Protein AF-A0A3P6PRI7-F1 (afdb_monomer_lite)

Secondary structure (DSSP, 8-state):
-----PPP---------EEEEEEEEEEEETTEEEEEEEEEEEETTTEEEEEEEESSS---TTTTS-EEGGGEEEEEEEESSTT---EEEEEEETTS-EEEEEEETTS-HHHHHHHHHHHS--B-

Radius of gyration: 18.81 Å; chains: 1; bounding box: 45×33×72 Å

Sequence (124 aa):
MLVNTECPKKKDSCNEEACFKWPYVNLTVEAESVSGTLFLLNSDTLGATLQWIADSDLRLDTNSLPIHLADLVSVDRRRLRVGQRCAIVLLVLKNGSLYGPFEFVKGGSTDFIDRLSTFVNLQE

Foldseek 3Di:
DDDPPDDPPPPPPPPDFDKDKQFQKWFDDDHDTFGWMWIFTADPPQGTKIATDGPDPDDPPPQGDIDHLVQWAAKDWADPDPPALWIFIWTAGVVRDIHGRIIRRRHPVVVVVVVSCVRDPYDD

pLDDT: mean 81.42, std 17.24, range [37.81, 96.06]

Organism: Dibothriocephalus latus (NCBI:txid60516)

Structure (mmCIF, N/CA/C/O backbone):
data_AF-A0A3P6PRI7-F1
#
_entry.id   AF-A0A3P6PRI7-F1
#
loop_
_atom_site.group_PDB
_atom_site.id
_atom_site.type_symbol
_atom_site.label_atom_id
_atom_site.label_alt_id
_atom_site.label_comp_id
_atom_site.label_asym_id
_atom_site.label_entity_id
_atom_site.label_seq_id
_atom_site.pdbx_PDB_ins_code
_atom_site.Cartn_x
_atom_site.Cartn_y
_atom_site.Cartn_z
_atom_site.occupancy
_atom_site.B_iso_or_equiv
_atom_site.auth_seq_id
_atom_site.auth_comp_id
_atom_site.auth_asym_id
_atom_site.auth_atom_id
_atom_site.pdbx_PDB_model_num
ATOM 1 N N . MET A 1 1 ? -25.868 -20.510 53.103 1.00 43.47 1 MET A N 1
ATOM 2 C CA . MET A 1 1 ? -25.316 -19.376 52.337 1.00 43.47 1 MET A CA 1
ATOM 3 C C . MET A 1 1 ? -23.892 -19.745 51.950 1.00 43.47 1 MET A C 1
ATOM 5 O O . MET A 1 1 ? -23.008 -19.627 52.780 1.00 43.47 1 MET A O 1
ATOM 9 N N . LEU A 1 2 ? -23.690 -20.290 50.751 1.00 43.22 2 LEU A N 1
ATOM 10 C CA . LEU A 1 2 ? -22.375 -20.413 50.117 1.00 43.22 2 LEU A CA 1
ATOM 11 C C . LEU A 1 2 ? -22.615 -20.159 48.630 1.00 43.22 2 LEU A C 1
ATOM 13 O O . LEU A 1 2 ? -23.305 -20.926 47.963 1.00 43.22 2 LEU A O 1
ATOM 17 N N . VAL A 1 3 ? -22.162 -18.997 48.173 1.00 43.53 3 VAL A N 1
ATOM 18 C CA . VAL A 1 3 ? -22.246 -18.563 46.782 1.00 43.53 3 VAL A CA 1
ATOM 19 C C . VAL A 1 3 ? -21.046 -19.184 46.076 1.00 43.53 3 VAL A C 1
ATOM 21 O O . VAL A 1 3 ? -19.911 -18.820 46.370 1.00 43.53 3 VAL A O 1
ATOM 24 N N . ASN A 1 4 ? -21.285 -20.135 45.175 1.00 40.88 4 ASN A N 1
ATOM 25 C CA . ASN A 1 4 ? -20.261 -20.596 44.243 1.00 40.88 4 ASN A CA 1
ATOM 26 C C . ASN A 1 4 ? -20.072 -19.509 43.183 1.00 40.88 4 ASN A C 1
ATOM 28 O O . ASN A 1 4 ? -20.796 -19.462 42.193 1.00 40.88 4 ASN A O 1
ATOM 32 N N . THR A 1 5 ? -19.122 -18.607 43.404 1.00 44.81 5 THR A N 1
ATOM 33 C CA . THR A 1 5 ? -18.586 -17.764 42.335 1.00 44.81 5 THR A CA 1
ATOM 34 C C . THR A 1 5 ? -17.527 -18.564 41.589 1.00 44.81 5 THR A C 1
ATOM 36 O O . THR A 1 5 ? -16.366 -18.602 41.994 1.00 44.81 5 THR A O 1
ATOM 39 N N . GLU A 1 6 ? -17.935 -19.232 40.512 1.00 46.47 6 GLU A N 1
ATOM 40 C CA . GLU A 1 6 ? -16.999 -19.694 39.490 1.00 46.47 6 GLU A CA 1
ATOM 41 C C . GLU A 1 6 ? -16.323 -18.468 38.859 1.00 46.47 6 GLU A C 1
ATOM 43 O O . GLU A 1 6 ? -16.982 -17.563 38.345 1.00 46.47 6 GLU A O 1
ATOM 48 N N . CYS A 1 7 ? -14.993 -18.422 38.922 1.00 44.72 7 CYS A N 1
ATOM 49 C CA . CYS A 1 7 ? -14.197 -17.437 38.202 1.00 44.72 7 CYS A CA 1
ATOM 50 C C . CYS A 1 7 ? -14.420 -17.616 36.690 1.00 44.72 7 CYS A C 1
ATOM 52 O O . CYS A 1 7 ? -14.235 -18.730 36.188 1.00 44.72 7 CYS A O 1
ATOM 54 N N . PRO A 1 8 ? -14.748 -16.560 35.924 1.00 45.38 8 PRO A N 1
ATOM 55 C CA . PRO A 1 8 ? -14.764 -16.675 34.478 1.00 45.38 8 PRO A CA 1
ATOM 56 C C . PRO A 1 8 ? -13.335 -16.944 34.003 1.00 45.38 8 PRO A C 1
ATOM 58 O O . PRO A 1 8 ? -12.408 -16.184 34.297 1.00 45.38 8 PRO A O 1
ATOM 61 N N . LYS A 1 9 ? -13.164 -18.059 33.284 1.00 44.69 9 LYS A N 1
ATOM 62 C CA . LYS A 1 9 ? -11.939 -18.402 32.560 1.00 44.69 9 LYS A CA 1
ATOM 63 C C . LYS A 1 9 ? -11.545 -17.195 31.711 1.00 44.69 9 LYS A C 1
ATOM 65 O O . LYS A 1 9 ? -12.227 -16.883 30.734 1.00 44.69 9 LYS A O 1
ATOM 70 N N . LYS A 1 10 ? -10.459 -16.514 32.091 1.00 41.81 10 LYS A N 1
ATOM 71 C CA . LYS A 1 10 ? -9.782 -15.571 31.204 1.00 41.81 10 LYS A CA 1
ATOM 72 C C . LYS A 1 10 ? -9.399 -16.358 29.959 1.00 41.81 10 LYS A C 1
ATOM 74 O O . LYS A 1 10 ? -8.604 -17.292 30.012 1.00 41.81 10 LYS A O 1
ATOM 79 N N . LYS A 1 11 ? -10.062 -16.034 28.856 1.00 41.12 11 LYS A N 1
ATOM 80 C CA . LYS A 1 11 ? -9.636 -16.420 27.523 1.00 41.12 11 LYS A CA 1
ATOM 81 C C . LYS A 1 11 ? -8.401 -15.568 27.261 1.00 41.12 11 LYS A C 1
ATOM 83 O O . LYS A 1 11 ? -8.529 -14.444 26.789 1.00 41.12 11 LYS A O 1
ATOM 88 N N . ASP A 1 12 ? -7.240 -16.070 27.667 1.00 39.88 12 ASP A N 1
ATOM 89 C CA . ASP A 1 12 ? -5.954 -15.510 27.273 1.00 39.88 12 ASP A CA 1
ATOM 90 C C . ASP A 1 12 ? -5.827 -15.720 25.759 1.00 39.88 12 ASP A C 1
ATOM 92 O O . ASP A 1 12 ? -5.295 -16.715 25.272 1.00 39.88 12 ASP A O 1
ATOM 96 N N . SER A 1 13 ? -6.426 -14.801 24.999 1.00 41.81 13 SER A N 1
ATOM 97 C CA . SER A 1 13 ? -6.100 -14.574 23.598 1.00 41.81 13 SER A CA 1
ATOM 98 C C . SER A 1 13 ? -4.740 -13.906 23.607 1.00 41.81 13 SER A C 1
ATOM 100 O O . SER A 1 13 ? -4.641 -12.683 23.623 1.00 41.81 13 SER A O 1
ATOM 102 N N . CYS A 1 14 ? -3.688 -14.712 23.709 1.00 37.81 14 CYS A N 1
ATOM 103 C CA . CYS A 1 14 ? -2.351 -14.270 23.361 1.00 37.81 14 CYS A CA 1
ATOM 104 C C . CYS A 1 14 ? -2.403 -13.959 21.859 1.00 37.81 14 CYS A C 1
ATOM 106 O O . CYS A 1 14 ? -2.300 -14.859 21.030 1.00 37.81 14 CYS A O 1
ATOM 108 N N . ASN A 1 15 ? -2.732 -12.710 21.523 1.00 46.00 15 ASN A N 1
ATOM 109 C CA . ASN A 1 15 ? -2.681 -12.209 20.162 1.00 46.00 15 ASN A CA 1
ATOM 110 C C . ASN A 1 15 ? -1.204 -12.196 19.775 1.00 46.00 15 ASN A C 1
ATOM 112 O O . ASN A 1 15 ? -0.459 -11.310 20.181 1.00 46.00 15 ASN A O 1
ATOM 116 N N . GLU A 1 16 ? -0.764 -13.213 19.041 1.00 52.59 16 GLU A N 1
ATOM 117 C CA . GLU A 1 16 ? 0.509 -13.148 18.333 1.00 52.59 16 GLU A CA 1
ATOM 118 C C . GLU A 1 16 ? 0.504 -11.873 17.478 1.00 52.59 16 GLU A C 1
ATOM 120 O O . GLU A 1 16 ? -0.425 -11.652 16.695 1.00 52.59 16 GLU A O 1
ATOM 125 N N . GLU A 1 17 ? 1.513 -11.016 17.650 1.00 61.94 17 GLU A N 1
ATOM 126 C CA . GLU A 1 17 ? 1.733 -9.863 16.779 1.00 61.94 17 GLU A CA 1
ATOM 127 C C . GLU A 1 17 ? 1.836 -10.369 15.337 1.00 61.94 17 GLU A C 1
ATOM 129 O O . GLU A 1 17 ? 2.819 -10.999 14.936 1.00 61.94 17 GLU A O 1
ATOM 134 N N . ALA A 1 18 ? 0.786 -10.152 14.547 1.00 70.31 18 ALA A N 1
ATOM 135 C CA . ALA A 1 18 ? 0.779 -10.597 13.167 1.00 70.31 18 ALA A CA 1
ATOM 136 C C . ALA A 1 18 ? 1.689 -9.667 12.361 1.00 70.31 18 ALA A C 1
ATOM 138 O O . ALA A 1 18 ? 1.423 -8.470 12.241 1.00 70.31 18 ALA A O 1
ATOM 139 N N . CYS A 1 19 ? 2.760 -10.233 11.807 1.00 87.56 19 CYS A N 1
ATOM 140 C CA . CYS A 1 19 ? 3.676 -9.551 10.903 1.00 87.56 19 CYS A CA 1
ATOM 141 C C . CYS A 1 19 ? 3.622 -10.233 9.535 1.00 87.56 19 CYS A C 1
ATOM 143 O O . CYS A 1 19 ? 4.155 -11.329 9.341 1.00 87.56 19 CYS A O 1
ATOM 145 N N . PHE A 1 20 ? 2.965 -9.581 8.579 1.00 94.38 20 PHE A N 1
ATOM 146 C CA . PHE A 1 20 ? 2.996 -9.989 7.178 1.00 94.38 20 PHE A CA 1
ATOM 147 C C . PHE A 1 20 ? 4.039 -9.166 6.436 1.00 94.38 20 PHE A C 1
ATOM 149 O O . PHE A 1 20 ? 4.212 -7.978 6.708 1.00 94.38 20 PHE A O 1
ATOM 156 N N . LYS A 1 21 ? 4.729 -9.801 5.486 1.00 95.44 21 LYS A N 1
ATOM 157 C CA . LYS A 1 21 ? 5.770 -9.150 4.692 1.00 95.44 21 LYS A CA 1
ATOM 158 C C . LYS A 1 21 ? 5.651 -9.490 3.215 1.00 95.44 21 LYS A C 1
ATOM 160 O O . LYS A 1 21 ? 5.493 -10.658 2.856 1.00 95.44 21 LYS A O 1
ATOM 165 N N . TRP A 1 22 ? 5.821 -8.480 2.371 1.00 96.06 22 TRP A N 1
ATOM 166 C CA . TRP A 1 22 ? 5.900 -8.618 0.920 1.00 96.06 22 TRP A CA 1
ATOM 167 C C . TRP A 1 22 ? 7.233 -8.036 0.446 1.00 96.06 22 TRP A C 1
ATOM 169 O O . TRP A 1 22 ? 7.360 -6.815 0.340 1.00 96.06 22 TRP A O 1
ATOM 179 N N . PRO A 1 23 ? 8.252 -8.886 0.225 1.00 94.56 23 PRO A N 1
ATOM 180 C CA . PRO A 1 23 ? 9.544 -8.446 -0.288 1.00 94.56 23 PRO A CA 1
ATOM 181 C C . PRO A 1 23 ? 9.471 -8.159 -1.790 1.00 94.56 23 PRO A C 1
ATOM 183 O O . PRO A 1 23 ? 8.566 -8.641 -2.477 1.00 94.56 23 PRO A O 1
ATOM 186 N N . TYR A 1 24 ? 10.485 -7.466 -2.313 1.00 92.31 24 TYR A N 1
ATOM 187 C CA . TYR A 1 24 ? 10.564 -7.084 -3.728 1.00 92.31 24 TYR A CA 1
ATOM 188 C C . TYR A 1 24 ? 9.368 -6.221 -4.146 1.00 92.31 24 TYR A C 1
ATOM 190 O O . TYR A 1 24 ? 8.728 -6.472 -5.171 1.00 92.31 24 TYR A O 1
ATOM 198 N N . VAL A 1 25 ? 9.037 -5.241 -3.309 1.00 94.56 25 VAL A N 1
ATOM 199 C CA . VAL A 1 25 ? 8.037 -4.222 -3.612 1.00 94.56 25 VAL A CA 1
ATOM 200 C C . VAL A 1 25 ? 8.765 -2.916 -3.844 1.00 94.56 25 VAL A C 1
ATOM 202 O O . VAL A 1 25 ? 9.398 -2.391 -2.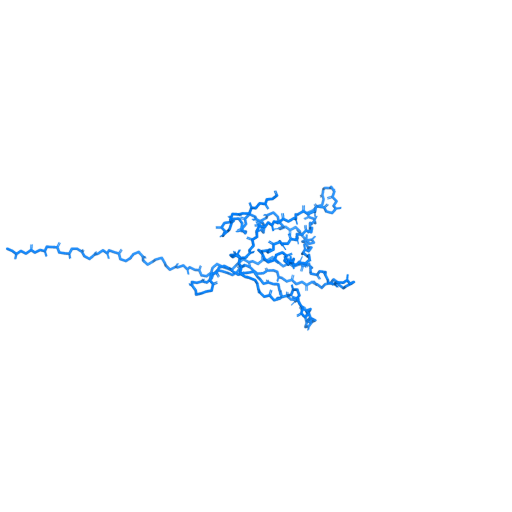924 1.00 94.56 25 VAL A O 1
ATOM 205 N N . ASN A 1 26 ? 8.662 -2.384 -5.058 1.00 93.31 26 ASN A N 1
ATOM 206 C CA . ASN A 1 26 ? 9.277 -1.102 -5.353 1.00 93.31 26 ASN A CA 1
ATOM 207 C C . ASN A 1 26 ? 8.354 0.031 -4.916 1.00 93.31 26 ASN A C 1
ATOM 209 O O . ASN A 1 26 ? 7.154 -0.002 -5.195 1.00 93.31 26 ASN A O 1
ATOM 213 N N . LEU A 1 27 ? 8.924 1.052 -4.290 1.00 92.06 27 LEU A N 1
ATOM 214 C CA . LEU A 1 27 ? 8.274 2.340 -4.103 1.00 92.06 27 LEU A CA 1
ATOM 215 C C . LEU A 1 27 ? 8.832 3.299 -5.154 1.00 92.06 27 LEU A C 1
ATOM 217 O O . LEU A 1 27 ? 10.045 3.495 -5.235 1.00 92.06 27 LEU A O 1
ATOM 221 N N . THR A 1 28 ? 7.949 3.866 -5.978 1.00 86.12 28 THR A N 1
ATOM 222 C CA . THR A 1 28 ? 8.344 4.869 -6.976 1.00 86.12 28 THR A CA 1
ATOM 223 C C . THR A 1 28 ? 7.985 6.255 -6.472 1.00 86.12 28 THR A C 1
ATOM 225 O O . THR A 1 28 ? 6.815 6.534 -6.209 1.00 86.12 28 THR A O 1
ATOM 228 N N . VAL A 1 29 ? 8.982 7.123 -6.343 1.00 80.81 29 VAL A N 1
ATOM 229 C CA . VAL A 1 29 ? 8.812 8.521 -5.941 1.00 80.81 29 VAL A CA 1
ATOM 230 C C . VAL A 1 29 ? 9.474 9.378 -7.005 1.00 80.81 29 VAL A C 1
ATOM 232 O O . VAL A 1 29 ? 10.643 9.184 -7.326 1.00 80.81 29 VAL A O 1
ATOM 235 N N . GLU A 1 30 ? 8.701 10.296 -7.583 1.00 80.75 30 GLU A N 1
ATOM 236 C CA . GLU A 1 30 ? 9.133 11.129 -8.709 1.00 80.75 30 GLU A CA 1
ATOM 237 C C . GLU A 1 30 ? 9.639 10.288 -9.898 1.00 80.75 30 GLU A C 1
ATOM 239 O O . GLU A 1 30 ? 8.827 9.712 -10.624 1.00 80.75 30 GLU A O 1
ATOM 244 N N . ALA A 1 31 ? 10.957 10.213 -10.097 1.00 78.31 31 ALA A N 1
ATOM 245 C CA . ALA A 1 31 ? 11.610 9.460 -11.170 1.00 78.31 31 ALA A CA 1
ATOM 246 C C . ALA A 1 31 ? 12.477 8.295 -10.658 1.00 78.31 31 ALA A C 1
ATOM 248 O O . ALA A 1 31 ? 13.111 7.607 -11.460 1.00 78.31 31 ALA A O 1
ATOM 249 N N . GLU A 1 32 ? 12.506 8.062 -9.345 1.00 83.12 32 GLU A N 1
ATOM 250 C CA . GLU A 1 32 ? 13.316 7.019 -8.724 1.00 83.12 32 GLU A CA 1
ATOM 251 C C . GLU A 1 32 ? 12.438 5.867 -8.239 1.00 83.12 32 GLU A C 1
ATOM 253 O O . GLU A 1 32 ? 11.394 6.062 -7.615 1.00 83.12 32 GLU A O 1
ATOM 258 N N . SER A 1 33 ? 12.873 4.644 -8.538 1.00 88.38 33 SER A N 1
ATOM 259 C CA . SER A 1 33 ? 12.228 3.416 -8.082 1.00 88.38 33 SER A CA 1
ATOM 260 C C . SER A 1 33 ? 13.192 2.670 -7.174 1.00 88.38 33 SER A C 1
ATOM 262 O O . SER A 1 33 ? 14.284 2.286 -7.600 1.00 88.38 33 SER A O 1
ATOM 264 N N . VAL A 1 34 ? 12.798 2.490 -5.916 1.00 91.19 34 VAL A N 1
ATOM 265 C CA . VAL A 1 34 ? 13.631 1.851 -4.894 1.00 91.19 34 VAL A CA 1
ATOM 266 C C . VAL A 1 34 ? 12.973 0.544 -4.476 1.00 91.19 34 VAL A C 1
ATOM 268 O O . VAL A 1 34 ? 11.782 0.525 -4.173 1.00 91.19 34 VAL A O 1
ATOM 271 N N . SER A 1 35 ? 13.743 -0.547 -4.465 1.00 92.94 35 SER A N 1
ATOM 272 C CA . SER A 1 35 ? 13.284 -1.850 -3.964 1.00 92.94 35 SER A CA 1
ATOM 273 C C . SER A 1 35 ? 13.232 -1.850 -2.444 1.00 92.94 35 SER A C 1
ATOM 275 O O . SER A 1 35 ? 14.107 -1.295 -1.776 1.00 92.94 35 SER A O 1
ATOM 277 N N . GLY A 1 36 ? 12.215 -2.504 -1.904 1.00 93.56 36 GLY A N 1
ATOM 278 C CA . GLY A 1 36 ? 12.055 -2.679 -0.477 1.00 93.56 36 GLY A CA 1
ATOM 279 C C . GLY A 1 36 ? 11.087 -3.795 -0.131 1.00 93.56 36 GLY A C 1
ATOM 280 O O . GLY A 1 36 ? 10.676 -4.613 -0.965 1.00 93.56 36 GLY A O 1
ATOM 281 N N . THR A 1 37 ? 10.696 -3.792 1.134 1.00 94.88 37 THR A N 1
ATOM 282 C CA . THR A 1 37 ? 9.739 -4.730 1.705 1.00 94.88 37 THR A CA 1
ATOM 283 C C . THR A 1 37 ? 8.584 -3.962 2.342 1.00 94.88 37 THR A C 1
ATOM 285 O O . THR A 1 37 ? 8.798 -3.056 3.148 1.00 94.88 37 THR A O 1
ATOM 288 N N . LEU A 1 38 ? 7.351 -4.338 1.989 1.00 95.50 38 LEU A N 1
ATOM 289 C CA . LEU A 1 38 ? 6.147 -3.904 2.701 1.00 95.50 38 LEU A CA 1
ATOM 290 C C . LEU A 1 38 ? 5.916 -4.791 3.917 1.00 95.50 38 LEU A C 1
ATOM 292 O O . LEU A 1 38 ? 5.964 -6.016 3.805 1.00 95.50 38 LEU A O 1
ATOM 296 N N . PHE A 1 39 ? 5.585 -4.170 5.040 1.00 94.56 39 PHE A N 1
ATOM 297 C CA . PHE A 1 39 ? 5.234 -4.818 6.292 1.00 94.56 39 PHE A CA 1
ATOM 298 C C . PHE A 1 39 ? 3.846 -4.382 6.727 1.00 94.56 39 PHE A C 1
ATOM 300 O O . PHE A 1 39 ? 3.565 -3.187 6.795 1.00 94.56 39 PHE A O 1
ATOM 307 N N . LEU A 1 40 ? 3.003 -5.356 7.054 1.00 94.81 40 LEU A N 1
ATOM 308 C CA . LEU A 1 40 ? 1.756 -5.138 7.770 1.00 94.81 40 LEU A CA 1
ATOM 309 C C . LEU A 1 40 ? 1.925 -5.702 9.175 1.00 94.81 40 LEU A C 1
ATOM 311 O O . LEU A 1 40 ? 2.079 -6.912 9.347 1.00 94.81 40 LEU A O 1
ATOM 315 N N . LEU A 1 41 ? 1.920 -4.806 10.151 1.00 92.12 41 LEU A N 1
ATOM 316 C CA . LEU A 1 41 ? 2.163 -5.096 11.555 1.00 92.12 41 LEU A CA 1
ATOM 317 C C . LEU A 1 41 ? 0.864 -4.870 12.318 1.00 92.12 41 LEU A C 1
ATOM 319 O O . LEU A 1 41 ? 0.285 -3.793 12.218 1.00 92.12 41 LEU A O 1
ATOM 323 N N . ASN A 1 42 ? 0.412 -5.851 13.089 1.00 89.75 42 ASN A N 1
ATOM 324 C CA . ASN A 1 42 ? -0.709 -5.679 14.006 1.00 89.75 42 ASN A CA 1
ATOM 325 C C . ASN A 1 42 ? -0.220 -5.815 15.446 1.00 89.75 42 ASN A C 1
ATOM 327 O O . ASN A 1 42 ? 0.155 -6.913 15.856 1.00 89.75 42 ASN A O 1
ATOM 331 N N . SER A 1 43 ? -0.235 -4.710 16.194 1.00 84.19 43 SER A N 1
ATOM 332 C CA . SER A 1 43 ? 0.083 -4.708 17.623 1.00 84.19 43 SER A CA 1
ATOM 333 C C . SER A 1 43 ? -1.124 -4.288 18.453 1.00 84.19 43 SER A C 1
ATOM 335 O O . SER A 1 43 ? -1.949 -3.482 18.019 1.00 84.19 43 SER A O 1
ATOM 337 N N . ASP A 1 44 ? -1.208 -4.790 19.684 1.00 79.31 44 ASP A N 1
ATOM 338 C CA . ASP A 1 44 ? -2.309 -4.458 20.597 1.00 79.31 44 ASP A CA 1
ATOM 339 C C . ASP A 1 44 ? -2.317 -2.968 21.004 1.00 79.31 44 ASP A C 1
ATOM 341 O O . ASP A 1 44 ? -3.340 -2.444 21.441 1.00 79.31 44 ASP A O 1
ATOM 345 N N . THR A 1 45 ? -1.183 -2.270 20.869 1.00 79.19 45 THR A N 1
ATOM 346 C CA . THR A 1 45 ? -1.011 -0.875 21.308 1.00 79.19 45 THR A CA 1
ATOM 347 C C . THR A 1 45 ? -1.203 0.150 20.195 1.00 79.19 45 THR A C 1
ATOM 349 O O . THR A 1 45 ? -1.747 1.222 20.451 1.00 79.19 45 THR A O 1
ATOM 352 N N . LEU A 1 46 ? -0.756 -0.153 18.972 1.00 78.88 46 LEU A N 1
ATOM 353 C CA . LEU A 1 46 ? -0.796 0.768 17.827 1.00 78.88 46 LEU A CA 1
ATOM 354 C C . LEU A 1 46 ? -1.856 0.372 16.790 1.00 78.88 46 LEU A C 1
ATOM 356 O O . LEU A 1 46 ? -2.131 1.139 15.862 1.00 78.88 46 LEU A O 1
ATOM 360 N N . GLY A 1 47 ? -2.455 -0.810 16.949 1.00 87.19 47 GLY A N 1
ATOM 361 C CA . GLY A 1 47 ? -3.333 -1.417 15.961 1.00 87.19 47 GLY A CA 1
ATOM 362 C C . GLY A 1 47 ? -2.572 -1.857 14.711 1.00 87.19 47 GLY A C 1
ATOM 363 O O . GLY A 1 47 ? -1.345 -1.983 14.701 1.00 87.19 47 GLY A O 1
ATOM 364 N N . ALA A 1 48 ? -3.320 -2.089 13.634 1.00 92.06 48 ALA A N 1
ATOM 365 C CA . ALA A 1 48 ? -2.749 -2.478 12.356 1.00 92.06 48 ALA A CA 1
ATOM 366 C C . ALA A 1 48 ? -2.097 -1.279 11.649 1.00 92.06 48 ALA A C 1
ATOM 368 O O . ALA A 1 48 ? -2.739 -0.251 11.414 1.00 92.06 48 ALA A O 1
ATOM 369 N N . THR A 1 49 ? -0.828 -1.427 11.283 1.00 94.06 49 THR A N 1
ATOM 370 C CA . THR A 1 49 ? -0.006 -0.411 10.621 1.00 94.06 49 THR A CA 1
ATOM 371 C C . THR A 1 49 ? 0.672 -0.990 9.389 1.00 94.06 49 THR A C 1
ATOM 373 O O . THR A 1 49 ? 1.076 -2.152 9.373 1.00 94.06 49 THR A O 1
ATOM 376 N N . LEU A 1 50 ? 0.790 -0.175 8.346 1.00 94.56 50 LEU A N 1
ATOM 377 C CA . LEU A 1 50 ? 1.501 -0.518 7.123 1.00 94.56 50 LEU A CA 1
ATOM 378 C C . LEU A 1 50 ? 2.761 0.335 7.015 1.00 94.56 50 LEU A C 1
ATOM 380 O O . LEU A 1 50 ? 2.695 1.554 7.161 1.00 94.56 50 LEU A O 1
ATOM 384 N N . GLN A 1 51 ? 3.891 -0.301 6.730 1.00 93.12 51 GLN A N 1
ATOM 385 C CA . GLN A 1 51 ? 5.174 0.370 6.568 1.00 93.12 51 GLN A CA 1
ATOM 386 C C . GLN A 1 51 ? 5.946 -0.225 5.395 1.00 93.12 51 GLN A C 1
ATOM 388 O O . GLN A 1 51 ? 6.042 -1.443 5.258 1.00 93.12 51 GLN A O 1
ATOM 393 N N . TRP A 1 52 ? 6.545 0.631 4.574 1.00 94.06 52 TRP A N 1
ATOM 394 C CA . TRP A 1 52 ? 7.524 0.221 3.574 1.00 94.06 52 TRP A CA 1
ATOM 395 C C . TRP A 1 52 ? 8.940 0.549 4.049 1.00 94.06 52 TRP A C 1
ATOM 397 O O . TRP A 1 52 ? 9.190 1.638 4.566 1.00 94.06 52 TRP A O 1
ATOM 407 N N . ILE A 1 53 ? 9.868 -0.388 3.870 1.00 90.88 53 ILE A N 1
ATOM 408 C CA . ILE A 1 53 ? 11.278 -0.218 4.231 1.00 90.88 53 ILE A CA 1
ATOM 409 C C . ILE A 1 53 ? 12.130 -0.550 3.009 1.00 90.88 53 ILE A C 1
ATOM 411 O O . ILE A 1 53 ? 11.988 -1.633 2.442 1.00 90.88 53 ILE A O 1
ATOM 415 N N . ALA A 1 54 ? 13.006 0.375 2.615 1.00 91.25 54 ALA A N 1
ATOM 416 C CA . ALA A 1 54 ? 13.955 0.174 1.525 1.00 91.25 54 ALA A CA 1
ATOM 417 C C . ALA A 1 54 ? 14.934 -0.968 1.843 1.00 91.25 54 ALA A C 1
ATOM 419 O O . ALA A 1 54 ? 15.366 -1.126 2.984 1.00 91.25 54 ALA A O 1
ATOM 420 N N . ASP A 1 55 ? 15.318 -1.738 0.823 1.00 90.25 55 ASP A N 1
ATOM 421 C CA . ASP A 1 55 ? 16.365 -2.762 0.954 1.00 90.25 55 ASP A CA 1
ATOM 422 C C . ASP A 1 55 ? 17.770 -2.129 1.056 1.00 90.25 55 ASP A C 1
ATOM 424 O O . ASP A 1 55 ? 18.727 -2.783 1.470 1.00 90.25 55 ASP A O 1
ATOM 428 N N . SER A 1 56 ? 17.900 -0.862 0.651 1.00 85.44 56 SER A N 1
ATOM 429 C CA . SER A 1 56 ? 19.116 -0.054 0.740 1.00 85.44 56 SER A CA 1
ATOM 430 C C . SER A 1 56 ? 18.948 1.096 1.735 1.00 85.44 56 SER A C 1
ATOM 432 O O . SER A 1 56 ? 17.836 1.453 2.114 1.00 85.44 56 SER A O 1
ATOM 434 N N . ASP A 1 57 ? 20.053 1.746 2.102 1.00 77.94 57 ASP A N 1
ATOM 435 C CA . ASP A 1 57 ? 20.039 2.926 2.981 1.00 77.94 57 ASP A CA 1
ATOM 436 C C . ASP A 1 57 ? 19.466 4.195 2.310 1.00 77.94 57 ASP A C 1
ATOM 438 O O . ASP A 1 57 ? 19.492 5.280 2.895 1.00 77.94 57 ASP A O 1
ATOM 442 N N . LEU A 1 58 ? 18.945 4.084 1.079 1.00 71.12 58 LEU A N 1
ATOM 443 C CA . LEU A 1 58 ? 18.278 5.184 0.386 1.00 71.12 58 LEU A CA 1
ATOM 444 C C . LEU A 1 58 ? 16.972 5.521 1.108 1.00 71.12 58 LEU A C 1
ATOM 446 O O . LEU A 1 58 ? 15.994 4.772 1.067 1.00 71.12 58 LEU A O 1
ATOM 450 N N . ARG A 1 59 ? 16.952 6.678 1.769 1.00 64.25 59 ARG A N 1
ATOM 451 C CA . ARG A 1 59 ? 15.749 7.210 2.403 1.00 64.25 59 ARG A CA 1
ATOM 452 C C . ARG A 1 59 ? 14.924 7.990 1.391 1.00 64.25 59 ARG A C 1
ATOM 454 O O . ARG A 1 59 ? 15.367 9.007 0.876 1.00 64.25 59 ARG A O 1
ATOM 461 N N . LEU A 1 60 ? 13.708 7.513 1.144 1.00 66.62 60 LEU A N 1
ATOM 462 C CA . LEU A 1 60 ? 12.668 8.288 0.476 1.00 66.62 60 LEU A CA 1
ATOM 463 C C . LEU A 1 60 ? 11.902 9.059 1.559 1.00 66.62 60 LEU A C 1
ATOM 465 O O . LEU A 1 60 ? 11.192 8.449 2.364 1.00 66.62 60 LEU A O 1
ATOM 469 N N . ASP A 1 61 ? 12.087 10.380 1.601 1.00 60.03 61 ASP A N 1
ATOM 470 C CA . ASP A 1 61 ? 11.753 11.240 2.749 1.00 60.03 61 ASP A CA 1
ATOM 471 C C . ASP A 1 61 ? 10.257 11.336 3.108 1.00 60.03 61 ASP A C 1
ATOM 473 O O . ASP A 1 61 ? 9.927 11.742 4.221 1.00 60.03 61 ASP A O 1
ATOM 477 N N . THR A 1 62 ? 9.331 10.962 2.220 1.00 61.03 62 THR A N 1
ATOM 478 C CA . THR A 1 62 ? 7.892 11.244 2.421 1.00 61.03 62 THR A CA 1
ATOM 479 C C . THR A 1 62 ? 6.964 10.041 2.268 1.00 61.03 62 THR A C 1
ATOM 481 O O . THR A 1 62 ? 6.013 9.916 3.036 1.00 61.03 62 THR A O 1
ATOM 484 N N . ASN A 1 63 ? 7.249 9.107 1.357 1.00 61.31 63 ASN A N 1
ATOM 485 C CA . ASN A 1 63 ? 6.320 8.009 1.033 1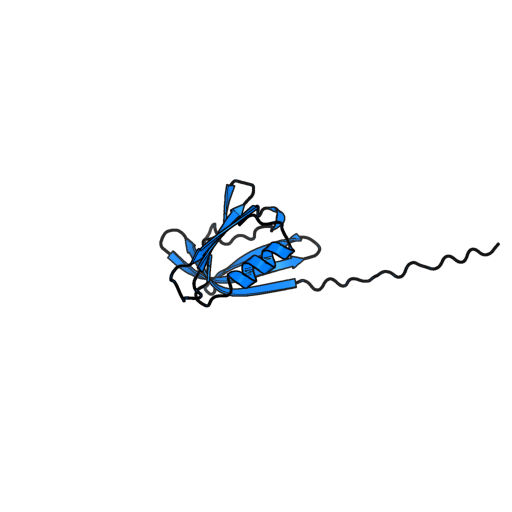.00 61.31 63 ASN A CA 1
ATOM 486 C C . ASN A 1 63 ? 6.633 6.679 1.747 1.00 61.31 63 ASN A C 1
ATOM 488 O O . ASN A 1 63 ? 6.034 5.655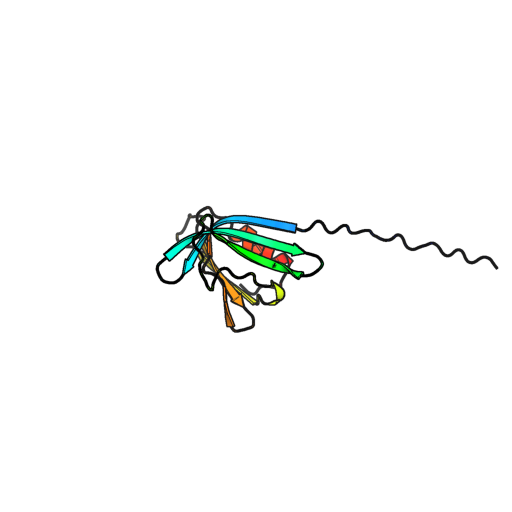 1.430 1.00 61.31 63 ASN A O 1
ATOM 492 N N . SER A 1 64 ? 7.564 6.685 2.705 1.00 68.38 64 SER A N 1
ATOM 493 C CA . SER A 1 64 ? 7.983 5.502 3.476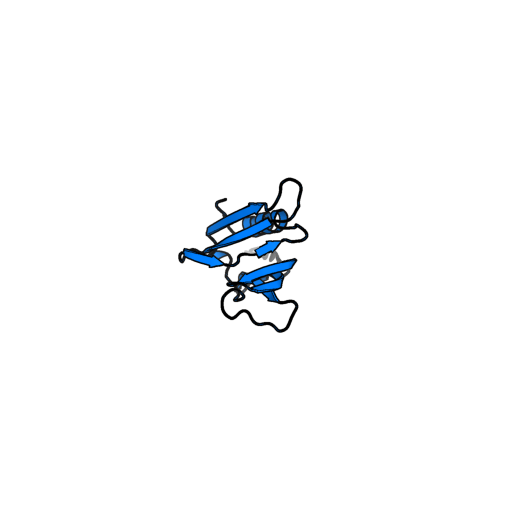 1.00 68.38 64 SER A CA 1
ATOM 494 C C . SER A 1 64 ? 7.495 5.506 4.930 1.00 68.38 64 SER A C 1
ATOM 496 O O . SER A 1 64 ? 7.655 4.510 5.640 1.00 68.38 64 SER A O 1
ATOM 498 N N . LEU A 1 65 ? 6.882 6.605 5.390 1.00 85.06 65 LEU A N 1
ATOM 499 C CA . LEU A 1 65 ? 6.398 6.703 6.765 1.00 85.06 65 LEU A CA 1
ATOM 500 C C . LEU A 1 65 ? 5.303 5.659 7.032 1.00 85.06 65 LEU A C 1
ATOM 502 O O . LEU A 1 65 ? 4.485 5.406 6.146 1.00 85.06 65 LEU A O 1
ATOM 506 N N . PRO A 1 66 ? 5.272 5.045 8.2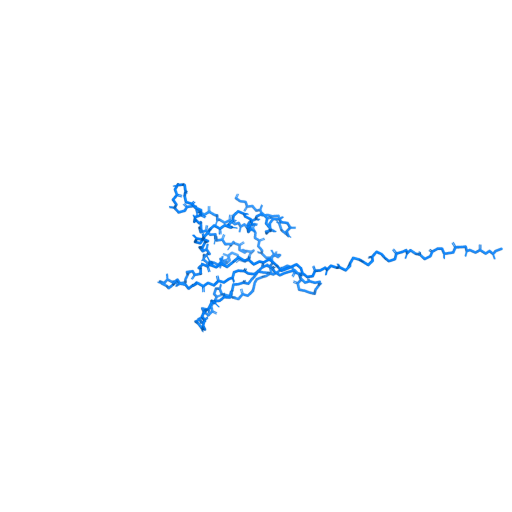26 1.00 90.31 66 PRO A N 1
ATOM 507 C CA . PRO A 1 66 ? 4.195 4.139 8.590 1.00 90.31 66 PRO A CA 1
ATOM 508 C C . PRO A 1 66 ? 2.841 4.847 8.566 1.00 90.31 66 PRO A C 1
ATOM 510 O O . PRO A 1 66 ? 2.728 5.994 9.003 1.00 90.31 66 PRO A O 1
ATOM 513 N N . ILE A 1 67 ? 1.809 4.137 8.123 1.00 93.12 67 ILE A N 1
ATOM 514 C CA . ILE A 1 67 ? 0.417 4.586 8.197 1.00 93.12 67 ILE A CA 1
ATOM 515 C C . ILE A 1 67 ? -0.393 3.636 9.076 1.00 93.12 67 ILE A C 1
ATOM 517 O O . ILE A 1 67 ? -0.131 2.431 9.110 1.00 93.12 67 ILE A O 1
ATOM 521 N N . HIS A 1 68 ? -1.413 4.151 9.757 1.00 94.00 68 HIS A N 1
ATOM 522 C CA . HIS A 1 68 ? -2.402 3.299 10.411 1.00 94.00 68 HIS A CA 1
ATOM 523 C C . HIS A 1 68 ? -3.407 2.808 9.374 1.00 94.00 68 HIS A C 1
ATOM 525 O O . HIS A 1 68 ? -3.938 3.597 8.591 1.00 94.00 68 HIS A O 1
ATOM 531 N N . LEU A 1 69 ? -3.734 1.514 9.392 1.00 93.50 69 LEU A N 1
ATOM 532 C CA . LEU A 1 69 ? -4.748 0.987 8.480 1.00 93.50 69 LEU A CA 1
ATOM 533 C C . LEU A 1 69 ? -6.115 1.619 8.716 1.00 93.50 69 LEU A C 1
ATOM 535 O O . LEU A 1 69 ? -6.877 1.752 7.770 1.00 93.50 69 LEU A O 1
ATOM 539 N N . ALA A 1 70 ? -6.402 2.088 9.933 1.00 91.69 70 ALA A N 1
ATOM 540 C CA . ALA A 1 70 ? -7.619 2.836 10.227 1.00 91.69 70 ALA A CA 1
ATOM 541 C C . ALA A 1 70 ? -7.803 4.080 9.335 1.00 91.69 70 ALA A C 1
ATOM 543 O O . ALA A 1 70 ? -8.936 4.541 9.195 1.00 91.69 70 ALA A O 1
ATOM 544 N N . ASP A 1 71 ? -6.738 4.612 8.733 1.00 93.50 71 ASP A N 1
ATOM 545 C CA . ASP A 1 71 ? -6.796 5.748 7.812 1.00 93.50 71 ASP A CA 1
ATOM 546 C C . ASP A 1 71 ? -6.981 5.338 6.350 1.00 93.50 71 ASP A C 1
ATOM 548 O O . ASP A 1 71 ? -7.233 6.202 5.514 1.00 93.50 71 ASP A O 1
ATOM 552 N N . LEU A 1 72 ? -6.898 4.048 6.025 1.00 94.38 72 LEU A N 1
ATOM 553 C CA . LEU A 1 72 ? -7.078 3.532 4.674 1.00 94.38 72 LEU A CA 1
ATOM 554 C C . LEU A 1 72 ? -8.566 3.504 4.291 1.00 94.38 72 LEU A C 1
ATOM 556 O O . LEU A 1 72 ? -9.407 3.034 5.057 1.00 94.38 72 LEU A O 1
ATOM 560 N N . VAL A 1 73 ? -8.887 4.004 3.095 1.00 93.75 73 VAL A N 1
ATOM 561 C CA . VAL A 1 73 ? -10.263 4.072 2.568 1.00 93.75 73 VAL A CA 1
ATOM 562 C C . VAL A 1 73 ? -10.453 3.128 1.391 1.00 93.75 73 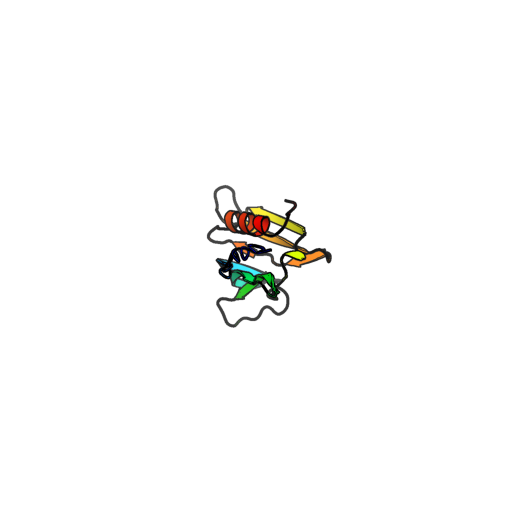VAL A C 1
ATOM 564 O O . VAL A 1 73 ? -11.405 2.349 1.356 1.00 93.75 73 VAL A O 1
ATOM 567 N N . SER A 1 74 ? -9.551 3.202 0.419 1.00 94.19 74 SER A N 1
ATOM 568 C CA . SER A 1 74 ? -9.649 2.429 -0.811 1.00 94.19 74 SER A CA 1
ATOM 569 C C . SER A 1 74 ? -8.278 2.063 -1.353 1.00 94.19 74 SER A C 1
ATOM 571 O O . SER A 1 74 ? -7.243 2.614 -0.953 1.00 94.19 74 SER A O 1
ATOM 573 N N . VAL A 1 75 ? -8.290 1.098 -2.268 1.00 94.38 75 VAL A N 1
ATOM 574 C CA . VAL A 1 75 ? -7.099 0.590 -2.938 1.00 94.38 75 VAL A CA 1
ATOM 575 C C . VAL A 1 75 ? -7.321 0.627 -4.443 1.00 94.38 75 VAL A C 1
ATOM 577 O O . VAL A 1 75 ? -8.225 -0.024 -4.947 1.00 94.38 75 VAL A O 1
ATOM 580 N N . ASP A 1 76 ? -6.461 1.338 -5.171 1.00 92.56 76 ASP A N 1
ATOM 581 C CA . ASP A 1 76 ? -6.406 1.261 -6.634 1.00 92.56 76 ASP A CA 1
ATOM 582 C C . ASP A 1 76 ? -5.322 0.254 -7.036 1.00 92.56 76 ASP A C 1
ATOM 584 O O . ASP A 1 76 ? -4.129 0.456 -6.783 1.00 92.56 76 ASP A O 1
ATOM 588 N N . ARG A 1 77 ? -5.736 -0.850 -7.669 1.00 92.31 77 ARG A N 1
ATOM 589 C CA . ARG A 1 77 ? -4.829 -1.860 -8.224 1.00 92.31 77 ARG A CA 1
ATOM 590 C C . ARG A 1 77 ? -4.839 -1.820 -9.747 1.00 92.31 77 ARG A C 1
ATOM 592 O O . ARG A 1 77 ? -5.810 -2.215 -10.391 1.00 92.31 77 ARG A O 1
ATOM 599 N N . ARG A 1 78 ? -3.673 -1.550 -10.336 1.00 91.12 78 ARG A N 1
ATOM 600 C CA . ARG A 1 78 ? -3.453 -1.567 -11.789 1.00 91.12 78 ARG A CA 1
ATOM 601 C C . ARG A 1 78 ? -2.526 -2.706 -12.188 1.00 91.12 78 ARG A C 1
ATOM 603 O O . ARG A 1 78 ? -1.382 -2.783 -11.747 1.00 91.12 78 ARG A O 1
ATOM 610 N N . ARG A 1 79 ? -3.001 -3.602 -13.056 1.00 85.81 79 ARG A N 1
ATOM 611 C CA . ARG A 1 79 ? -2.166 -4.669 -13.635 1.00 85.81 79 ARG A CA 1
ATOM 612 C C . ARG A 1 79 ? -1.379 -4.111 -14.814 1.00 85.81 79 ARG A C 1
ATOM 614 O O . ARG A 1 79 ? -1.972 -3.532 -15.718 1.00 85.81 79 ARG A O 1
ATOM 621 N N . LEU A 1 80 ? -0.062 -4.312 -14.819 1.00 78.50 80 LEU A N 1
ATOM 622 C CA . LEU A 1 80 ? 0.810 -3.707 -15.831 1.00 78.50 80 LEU A CA 1
ATOM 623 C C . LEU A 1 80 ? 0.760 -4.422 -17.186 1.00 78.50 80 LEU A C 1
ATOM 625 O O . LEU A 1 80 ? 0.879 -3.772 -18.221 1.00 78.50 80 LEU A O 1
ATOM 629 N N . ARG A 1 81 ? 0.580 -5.750 -17.208 1.00 72.94 81 ARG A N 1
ATOM 630 C CA . ARG A 1 81 ? 0.435 -6.540 -18.444 1.00 72.94 81 ARG A CA 1
ATOM 631 C C . ARG A 1 81 ? -0.471 -7.748 -18.231 1.00 72.94 81 ARG A C 1
ATOM 633 O O . ARG A 1 81 ? -0.444 -8.381 -17.176 1.00 72.94 81 ARG A O 1
ATOM 640 N N . VAL A 1 82 ? -1.240 -8.105 -19.259 1.00 63.09 82 VAL A N 1
ATOM 641 C CA . VAL A 1 82 ? -2.063 -9.324 -19.271 1.00 63.09 82 VAL A CA 1
ATOM 642 C C . VAL A 1 82 ? -1.150 -10.550 -19.139 1.00 63.09 82 VAL A C 1
ATOM 644 O O . VAL A 1 82 ? -0.181 -10.686 -19.880 1.00 63.09 82 VAL A O 1
ATOM 647 N N . GLY A 1 83 ? -1.433 -11.423 -18.169 1.00 64.06 83 GLY A N 1
ATOM 648 C CA . GLY A 1 83 ? -0.657 -12.644 -17.909 1.00 64.06 83 GLY A CA 1
ATOM 649 C C . GLY A 1 83 ? 0.575 -12.470 -17.012 1.00 64.06 83 GLY A C 1
ATOM 650 O O . GLY A 1 83 ? 1.166 -13.469 -16.606 1.00 64.06 83 GLY A O 1
ATOM 651 N N . GLN A 1 84 ? 0.949 -11.239 -16.643 1.00 69.69 84 GLN A N 1
ATOM 652 C CA . GLN A 1 84 ? 2.005 -11.000 -15.659 1.00 69.69 84 GLN A CA 1
ATOM 653 C C . GLN A 1 84 ? 1.424 -10.818 -14.255 1.00 69.69 84 GLN A C 1
ATOM 655 O O . GLN A 1 84 ? 0.337 -10.274 -14.073 1.00 69.69 84 GLN A O 1
ATOM 660 N N . ARG A 1 85 ? 2.174 -11.269 -13.244 1.00 76.75 85 ARG A N 1
ATOM 661 C CA . ARG A 1 85 ? 1.823 -11.090 -11.825 1.00 76.75 85 ARG A CA 1
ATOM 662 C C . ARG A 1 85 ? 2.143 -9.685 -11.302 1.00 76.75 85 ARG A C 1
ATOM 664 O O . ARG A 1 85 ? 1.804 -9.388 -10.162 1.00 76.75 85 ARG A O 1
ATOM 671 N N . CYS A 1 86 ? 2.783 -8.848 -12.120 1.00 83.06 86 CYS A N 1
ATOM 672 C CA . CYS A 1 86 ? 3.171 -7.502 -11.729 1.00 83.06 86 CYS A CA 1
ATOM 673 C C . CYS A 1 86 ? 1.953 -6.574 -11.664 1.00 83.06 86 CYS A C 1
ATOM 675 O O . CYS A 1 86 ? 1.153 -6.494 -12.606 1.00 83.06 86 CYS A O 1
ATOM 677 N N . ALA A 1 87 ? 1.819 -5.873 -10.545 1.00 91.50 87 ALA A N 1
ATOM 678 C CA . ALA A 1 87 ? 0.758 -4.907 -10.325 1.00 91.50 87 ALA A CA 1
ATOM 679 C C . ALA A 1 87 ? 1.292 -3.707 -9.554 1.00 91.50 87 ALA A C 1
ATOM 681 O O . ALA A 1 87 ? 2.136 -3.861 -8.672 1.00 91.50 87 ALA A O 1
ATOM 682 N N . ILE A 1 88 ? 0.739 -2.542 -9.865 1.00 93.25 88 ILE A N 1
ATOM 683 C CA . ILE A 1 88 ? 0.886 -1.339 -9.061 1.00 93.25 88 ILE A CA 1
ATOM 684 C C . ILE A 1 88 ? -0.315 -1.256 -8.129 1.00 93.25 88 ILE A C 1
ATOM 686 O O . ILE A 1 88 ? -1.454 -1.420 -8.571 1.00 93.25 88 ILE A O 1
ATOM 690 N N . VAL A 1 89 ? -0.048 -1.010 -6.854 1.00 94.81 89 VAL A N 1
ATOM 691 C CA . VAL A 1 89 ? -1.055 -0.762 -5.828 1.00 94.81 89 VAL A CA 1
ATOM 692 C C . VAL A 1 89 ? -0.845 0.639 -5.272 1.00 94.81 89 VAL A C 1
ATOM 694 O O . VAL A 1 89 ? 0.260 0.995 -4.863 1.00 94.81 89 VAL A O 1
ATOM 697 N N . LEU A 1 90 ? -1.909 1.429 -5.267 1.00 94.06 90 LEU A N 1
ATOM 698 C CA . LEU A 1 90 ? -1.948 2.771 -4.708 1.00 94.06 90 LEU A CA 1
ATOM 699 C C . LEU A 1 90 ? -3.014 2.813 -3.616 1.00 94.06 90 LEU A C 1
ATOM 701 O O . LEU A 1 90 ? -4.144 2.378 -3.830 1.00 94.06 90 LEU A O 1
ATOM 705 N N . LEU A 1 91 ? -2.646 3.320 -2.445 1.00 94.62 91 LEU A N 1
ATOM 706 C CA . LEU A 1 91 ? -3.523 3.371 -1.282 1.00 94.62 91 LEU A CA 1
ATOM 707 C C . LEU A 1 91 ? -4.036 4.794 -1.080 1.00 94.62 91 LEU A C 1
ATOM 709 O O . LEU A 1 91 ? -3.249 5.741 -1.102 1.00 94.62 91 LEU A O 1
ATOM 713 N N . VAL A 1 92 ? -5.346 4.940 -0.877 1.00 94.31 92 VAL A N 1
ATOM 714 C CA . VAL A 1 92 ? -5.991 6.238 -0.646 1.00 94.31 92 VAL A CA 1
ATOM 715 C C . VAL A 1 92 ? -6.375 6.356 0.821 1.00 94.31 92 VAL A C 1
ATOM 717 O O . VAL A 1 92 ? -7.117 5.523 1.350 1.00 94.31 92 VAL A O 1
ATOM 720 N N . LEU A 1 93 ? -5.880 7.402 1.478 1.00 93.81 93 LEU A N 1
ATOM 721 C CA . LEU A 1 93 ? -6.142 7.654 2.890 1.00 93.81 93 LEU A CA 1
ATOM 722 C C . LEU A 1 93 ? -7.329 8.606 3.091 1.00 93.81 93 LEU A C 1
ATOM 724 O O . LEU A 1 93 ? -7.697 9.374 2.202 1.00 93.81 93 LEU A O 1
ATOM 728 N N . LYS A 1 94 ? -7.908 8.609 4.296 1.00 94.19 94 LYS A N 1
ATOM 729 C CA . LYS A 1 94 ? -9.051 9.458 4.689 1.00 94.19 94 LYS A CA 1
ATOM 730 C C . LYS A 1 94 ? -8.808 10.950 4.483 1.00 94.19 94 LYS A C 1
ATOM 732 O O . LYS A 1 94 ? -9.744 11.690 4.202 1.00 94.19 94 LYS A O 1
ATOM 737 N N . ASN A 1 95 ? -7.561 11.390 4.625 1.00 92.25 95 ASN A N 1
ATOM 738 C CA . ASN A 1 95 ? -7.151 12.777 4.393 1.00 92.25 95 ASN A CA 1
ATOM 739 C C . ASN A 1 95 ? -6.988 13.122 2.894 1.00 92.25 95 ASN A C 1
ATOM 741 O O . ASN A 1 95 ? -6.558 14.227 2.575 1.00 92.25 95 ASN A O 1
ATOM 745 N N . GLY A 1 96 ? -7.283 12.189 1.982 1.00 90.44 96 GLY A N 1
ATOM 746 C CA . GLY A 1 96 ? -7.119 12.338 0.535 1.00 90.44 96 GLY A CA 1
ATOM 747 C C . GLY A 1 96 ? -5.684 12.164 0.034 1.00 90.44 96 GLY A C 1
ATOM 748 O O . GLY A 1 96 ? -5.455 12.212 -1.173 1.00 90.44 96 GLY A O 1
ATOM 749 N N . SER A 1 97 ? -4.717 11.960 0.933 1.00 91.25 97 SER A N 1
ATOM 750 C CA . SER A 1 97 ? -3.335 11.670 0.559 1.00 91.25 97 SER A CA 1
ATOM 751 C C . SER A 1 97 ? -3.194 10.251 0.008 1.00 91.25 97 SER A C 1
ATOM 753 O O . SER A 1 97 ? -4.010 9.364 0.279 1.00 91.25 97 SER A O 1
ATOM 755 N N . LEU A 1 98 ? -2.147 10.059 -0.788 1.00 90.88 98 LEU A N 1
ATOM 756 C CA . LEU A 1 98 ? -1.820 8.786 -1.408 1.00 90.88 98 LEU A CA 1
ATOM 757 C C . LEU A 1 98 ? -0.608 8.171 -0.715 1.00 90.88 98 LEU A C 1
ATOM 759 O O . LEU A 1 98 ? 0.361 8.871 -0.429 1.00 90.88 98 LEU A O 1
ATOM 763 N N . TYR A 1 99 ? -0.651 6.860 -0.500 1.00 91.44 99 TYR A N 1
ATOM 764 C CA . TYR A 1 99 ? 0.479 6.084 0.001 1.00 91.44 99 TYR A CA 1
ATOM 765 C C . TYR A 1 99 ? 0.890 5.036 -1.043 1.00 91.44 99 TYR A C 1
ATOM 767 O O . TYR A 1 99 ? 0.056 4.277 -1.547 1.00 91.44 99 TYR A O 1
ATOM 775 N N . GLY A 1 100 ? 2.172 5.041 -1.413 1.00 90.50 100 GLY A N 1
ATOM 776 C CA . GLY A 1 100 ? 2.689 4.378 -2.615 1.00 90.50 100 GLY A CA 1
ATOM 777 C C . GLY A 1 100 ? 3.048 5.385 -3.721 1.00 90.50 100 GLY A C 1
ATOM 778 O O . GLY A 1 100 ? 3.302 6.553 -3.414 1.00 90.50 100 GLY A O 1
ATOM 779 N N . PRO A 1 101 ? 3.075 4.974 -5.004 1.00 92.44 101 PRO A N 1
ATOM 780 C CA . PRO A 1 101 ? 2.672 3.673 -5.551 1.00 92.44 101 PRO A CA 1
ATOM 781 C C . PRO A 1 101 ? 3.645 2.525 -5.240 1.00 92.44 101 PRO A C 1
ATOM 783 O O . PRO A 1 101 ? 4.862 2.683 -5.340 1.00 92.44 101 PRO A O 1
ATOM 786 N N . PHE A 1 102 ? 3.085 1.349 -4.946 1.00 94.50 102 PHE A N 1
ATOM 787 C CA . PHE A 1 102 ? 3.818 0.107 -4.691 1.00 94.50 102 PHE A CA 1
ATOM 788 C C . PHE A 1 102 ? 3.759 -0.830 -5.893 1.00 94.50 102 PHE A C 1
ATOM 790 O O . PHE A 1 102 ? 2.685 -1.297 -6.271 1.00 94.50 102 PHE A O 1
ATOM 797 N N . GLU A 1 103 ? 4.907 -1.152 -6.477 1.00 94.50 103 GLU A N 1
ATOM 798 C CA . GLU A 1 103 ? 5.009 -2.114 -7.570 1.00 94.50 103 GLU A CA 1
ATOM 799 C C . GLU A 1 103 ? 5.407 -3.498 -7.044 1.00 94.50 103 GLU A C 1
ATOM 801 O O . GLU A 1 103 ? 6.523 -3.721 -6.576 1.00 94.50 103 GLU A O 1
ATOM 806 N N . PHE A 1 104 ? 4.497 -4.461 -7.171 1.00 94.50 104 PHE A N 1
ATOM 807 C CA . PHE A 1 104 ? 4.710 -5.855 -6.788 1.00 94.50 104 PHE A CA 1
ATOM 808 C C . PHE A 1 104 ? 5.357 -6.639 -7.935 1.00 94.50 104 PHE A C 1
ATOM 810 O O . PHE A 1 104 ? 4.679 -7.386 -8.649 1.00 94.50 104 PHE A O 1
ATOM 817 N N . VAL A 1 105 ? 6.675 -6.506 -8.111 1.00 89.75 105 VAL A N 1
ATOM 818 C CA . VAL A 1 105 ? 7.389 -7.069 -9.276 1.00 89.75 105 VAL A CA 1
ATOM 819 C C . VAL A 1 105 ? 7.347 -8.598 -9.366 1.00 89.75 105 VAL A C 1
ATOM 821 O O . VAL A 1 105 ? 7.390 -9.159 -10.462 1.00 89.75 105 VAL A O 1
ATOM 824 N N . LYS A 1 106 ? 7.213 -9.298 -8.232 1.00 90.06 106 LYS A N 1
ATOM 825 C CA . LYS A 1 106 ? 7.138 -10.773 -8.171 1.00 90.06 106 LYS A CA 1
ATOM 826 C C . LYS A 1 106 ? 5.727 -11.313 -7.897 1.00 90.06 106 LYS A C 1
ATOM 828 O O . LYS A 1 106 ? 5.556 -12.515 -7.689 1.00 90.06 106 LYS A O 1
ATOM 833 N N . GLY A 1 107 ? 4.708 -10.456 -7.956 1.00 90.06 107 GLY A N 1
ATOM 834 C CA . GLY A 1 107 ? 3.350 -10.777 -7.517 1.00 90.06 107 GLY A CA 1
ATOM 835 C C . GLY A 1 107 ? 3.158 -10.599 -6.012 1.00 90.06 107 GLY A C 1
ATOM 836 O O . GLY A 1 107 ? 3.991 -10.004 -5.341 1.00 90.06 107 GLY A O 1
ATOM 837 N N . GLY A 1 108 ? 2.033 -11.092 -5.488 1.00 93.00 108 GLY A N 1
ATOM 838 C CA . GLY A 1 108 ? 1.659 -10.930 -4.075 1.00 93.00 108 GLY A CA 1
ATOM 839 C C . GLY A 1 108 ? 0.680 -9.786 -3.805 1.00 93.00 108 GLY A C 1
ATOM 840 O O . GLY A 1 108 ? 0.124 -9.730 -2.719 1.00 93.00 108 GLY A O 1
ATOM 841 N N . SER A 1 109 ? 0.378 -8.942 -4.797 1.00 93.75 109 SER A N 1
ATOM 842 C CA . SER A 1 109 ? -0.579 -7.835 -4.642 1.00 93.75 109 SER A CA 1
ATOM 843 C C . SER A 1 109 ? -1.997 -8.288 -4.278 1.00 93.75 109 SER A C 1
ATOM 845 O O . SER A 1 109 ? -2.690 -7.578 -3.565 1.00 93.75 109 SER A O 1
ATOM 847 N N . THR A 1 110 ? -2.445 -9.461 -4.742 1.00 93.25 110 THR A N 1
ATOM 848 C CA . THR A 1 110 ? -3.745 -10.022 -4.334 1.00 93.25 110 THR A CA 1
ATOM 849 C C . THR A 1 110 ? -3.744 -10.411 -2.859 1.00 93.25 110 THR A C 1
ATOM 851 O O . THR A 1 110 ? -4.584 -9.920 -2.123 1.00 93.25 110 THR A O 1
ATOM 854 N N . ASP A 1 111 ? -2.769 -11.215 -2.417 1.00 94.88 111 ASP A N 1
ATOM 855 C CA . ASP A 1 111 ? -2.643 -11.600 -1.003 1.00 94.88 111 ASP A CA 1
ATOM 856 C C . ASP A 1 111 ? -2.493 -10.365 -0.105 1.00 94.88 111 ASP A C 1
ATOM 858 O O . ASP A 1 111 ? -3.137 -10.273 0.932 1.00 94.88 111 ASP A O 1
ATOM 862 N N . PHE A 1 112 ? -1.730 -9.366 -0.547 1.00 95.12 112 PHE A N 1
ATOM 863 C CA . PHE A 1 112 ? -1.624 -8.081 0.132 1.00 95.12 112 PHE A CA 1
ATOM 864 C C . PHE A 1 112 ? -2.985 -7.407 0.361 1.00 95.12 112 PHE A C 1
ATOM 866 O O . PHE A 1 112 ? -3.314 -7.066 1.495 1.00 95.12 112 PHE A O 1
ATOM 873 N N . ILE A 1 113 ? -3.795 -7.246 -0.688 1.00 94.19 113 ILE A N 1
ATOM 874 C CA . ILE A 1 113 ? -5.113 -6.593 -0.598 1.00 94.19 113 ILE A CA 1
ATOM 875 C C . ILE A 1 113 ? -6.095 -7.426 0.229 1.00 94.19 113 ILE A C 1
ATOM 877 O O . ILE A 1 113 ? -6.820 -6.875 1.062 1.00 94.19 113 ILE A O 1
ATOM 881 N N . ASP A 1 114 ? -6.083 -8.748 0.057 1.00 93.31 114 ASP A N 1
ATOM 882 C CA . ASP A 1 114 ? -6.908 -9.661 0.847 1.00 93.31 114 ASP A CA 1
ATOM 883 C C . ASP A 1 114 ? -6.580 -9.510 2.340 1.00 93.31 114 ASP A C 1
ATOM 885 O O . ASP A 1 114 ? -7.483 -9.417 3.171 1.00 93.31 114 ASP A O 1
ATOM 889 N N . ARG A 1 115 ? -5.290 -9.398 2.693 1.00 93.62 115 ARG A N 1
ATOM 890 C CA . ARG A 1 115 ? -4.852 -9.155 4.075 1.00 93.62 115 ARG A CA 1
ATOM 891 C C . ARG A 1 115 ? -5.283 -7.793 4.585 1.00 93.62 115 ARG A C 1
ATOM 893 O O . ARG A 1 115 ? -5.825 -7.742 5.685 1.00 93.62 115 ARG A O 1
ATOM 900 N N . LEU A 1 116 ? -5.115 -6.718 3.816 1.00 92.75 116 LEU A N 1
ATOM 901 C CA . LEU A 1 116 ? -5.616 -5.395 4.210 1.00 92.75 116 LEU A CA 1
ATOM 902 C C . LEU A 1 116 ? -7.123 -5.429 4.514 1.00 92.75 116 LEU A C 1
ATOM 904 O O . LEU A 1 116 ? -7.556 -4.882 5.528 1.00 92.75 116 LEU A O 1
ATOM 908 N N . SER A 1 117 ? -7.896 -6.153 3.700 1.00 90.62 117 SER A N 1
ATOM 909 C CA . SER A 1 117 ? -9.350 -6.295 3.859 1.00 90.62 117 SER A CA 1
ATOM 910 C C . SER A 1 117 ? -9.763 -7.007 5.153 1.00 90.62 117 SER A C 1
ATOM 912 O O . SER A 1 117 ? -10.898 -6.869 5.601 1.00 90.62 117 SER A O 1
ATOM 914 N N . THR A 1 118 ? -8.855 -7.756 5.793 1.00 89.69 118 THR A N 1
ATOM 915 C CA . THR A 1 118 ? -9.129 -8.361 7.110 1.00 89.69 118 THR A CA 1
ATOM 916 C C . THR A 1 118 ? -9.067 -7.358 8.263 1.00 89.69 118 THR A C 1
ATOM 918 O O . THR A 1 118 ? -9.627 -7.621 9.325 1.00 89.69 118 THR A O 1
ATOM 921 N N . PHE A 1 119 ? -8.416 -6.209 8.059 1.00 85.62 119 PHE A N 1
ATOM 922 C CA . PHE A 1 119 ? -8.266 -5.159 9.070 1.00 85.62 119 PHE A CA 1
ATOM 923 C C . PHE A 1 119 ? -9.188 -3.966 8.823 1.00 85.62 119 PHE A C 1
ATOM 925 O O . PHE A 1 119 ? -9.562 -3.280 9.774 1.00 85.62 119 PHE A O 1
ATOM 932 N N . VAL A 1 120 ? -9.554 -3.709 7.565 1.00 86.56 120 VAL A N 1
ATOM 933 C CA . VAL A 1 120 ? -10.405 -2.582 7.173 1.00 86.56 120 VAL A CA 1
ATOM 934 C C . VAL A 1 120 ? -11.361 -2.937 6.042 1.00 86.56 120 VAL A C 1
ATOM 936 O O . VAL A 1 120 ? -11.031 -3.710 5.150 1.00 86.56 120 VAL A O 1
ATOM 939 N N . ASN A 1 121 ? -12.547 -2.325 6.052 1.00 83.38 121 ASN A N 1
ATOM 940 C CA . ASN A 1 121 ? -13.505 -2.445 4.954 1.00 83.38 121 ASN A CA 1
ATOM 941 C C . ASN A 1 121 ? -13.044 -1.579 3.779 1.00 83.38 121 ASN A C 1
ATOM 943 O O . ASN A 1 121 ? -13.288 -0.372 3.768 1.00 83.38 121 ASN A O 1
ATOM 947 N N . LEU A 1 122 ? -12.375 -2.200 2.812 1.00 79.44 122 LEU A N 1
ATOM 948 C CA . LEU A 1 122 ? -11.885 -1.525 1.617 1.00 79.44 122 LEU A CA 1
ATOM 949 C C . LEU A 1 122 ? -12.973 -1.387 0.554 1.00 79.44 122 LEU A C 1
ATOM 951 O O . LEU A 1 122 ? -13.758 -2.306 0.322 1.00 79.44 122 LEU A O 1
ATOM 955 N N . GLN A 1 123 ? -12.978 -0.238 -0.116 1.00 73.94 123 GLN A N 1
ATOM 956 C CA . GLN A 1 123 ? -13.639 -0.069 -1.408 1.00 73.94 123 GLN A CA 1
ATOM 957 C C . GLN A 1 123 ? -12.591 -0.313 -2.505 1.00 73.94 123 GLN A C 1
ATOM 959 O O . GLN A 1 123 ? -11.542 0.336 -2.493 1.00 73.94 123 GLN A O 1
ATOM 964 N N . GLU A 1 124 ? -12.850 -1.271 -3.399 1.00 59.00 124 GLU A N 1
ATOM 965 C CA . GLU A 1 124 ? -12.088 -1.470 -4.647 1.00 59.00 124 GLU A CA 1
ATOM 966 C C . GLU A 1 124 ? -12.719 -0.687 -5.805 1.00 59.00 124 GLU A C 1
ATOM 968 O O . GLU A 1 124 ? -13.972 -0.640 -5.878 1.00 59.00 124 GLU A O 1
#